Protein AF-A0A4Q4BS92-F1 (afdb_monomer_lite)

Sequence (40 aa):
MTDQTAVLEARGIVKIFGQHRALDTVDFVANAGEVHALLG

pLDDT: mean 93.64, std 10.2, range [49.03, 98.44]

Secondary structure (DSSP, 8-state):
-----EEEEEEEEEEEETTEEEEEEEEEEEETT-------

Structure (mmCIF, N/CA/C/O backbone):
data_AF-A0A4Q4BS92-F1
#
_entry.id   AF-A0A4Q4BS92-F1
#
loop_
_atom_site.group_PDB
_atom_site.id
_atom_site.type_symbol
_atom_site.label_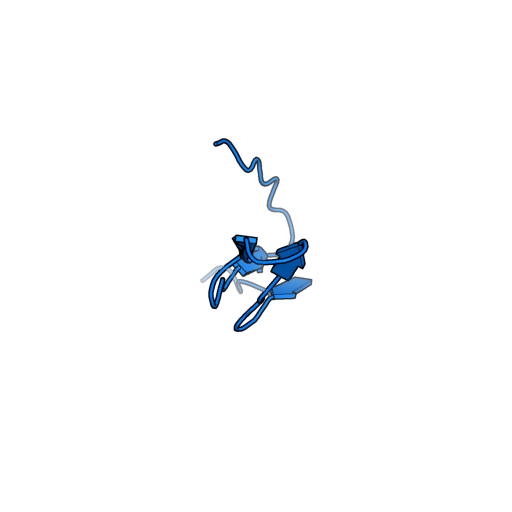atom_id
_atom_site.label_alt_id
_atom_site.label_comp_id
_atom_site.label_asym_id
_atom_site.label_entity_id
_atom_site.label_seq_id
_atom_site.pdbx_PDB_ins_code
_atom_site.Cartn_x
_atom_site.Cartn_y
_atom_site.Cartn_z
_atom_site.occupancy
_atom_site.B_iso_or_equiv
_atom_site.auth_seq_id
_atom_site.auth_comp_id
_atom_site.auth_asym_id
_atom_site.auth_atom_id
_atom_site.pdbx_PDB_model_num
ATOM 1 N N . MET A 1 1 ? -22.099 -6.721 15.056 1.00 49.03 1 MET A N 1
ATOM 2 C CA . MET A 1 1 ? -21.323 -7.002 13.833 1.00 49.03 1 MET A CA 1
ATOM 3 C C . MET A 1 1 ? -20.642 -5.693 13.489 1.00 49.03 1 MET A C 1
ATOM 5 O O . MET A 1 1 ? -21.355 -4.731 13.249 1.00 49.03 1 MET A O 1
ATOM 9 N N . THR A 1 2 ? -19.329 -5.583 13.684 1.00 60.16 2 THR A 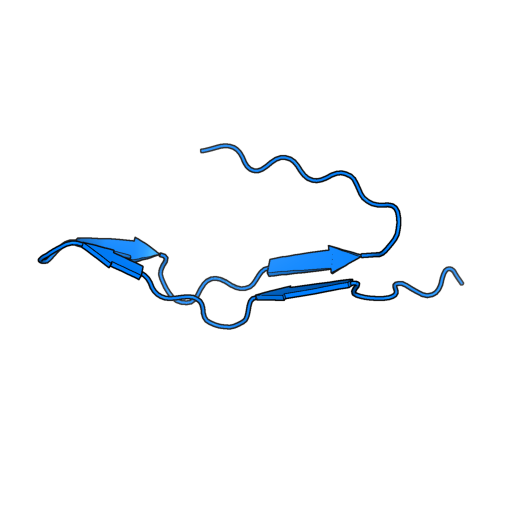N 1
ATOM 10 C CA . THR A 1 2 ? -18.595 -4.338 13.409 1.00 60.16 2 THR A CA 1
ATOM 11 C C . THR A 1 2 ? -18.635 -4.083 11.912 1.00 60.16 2 THR A C 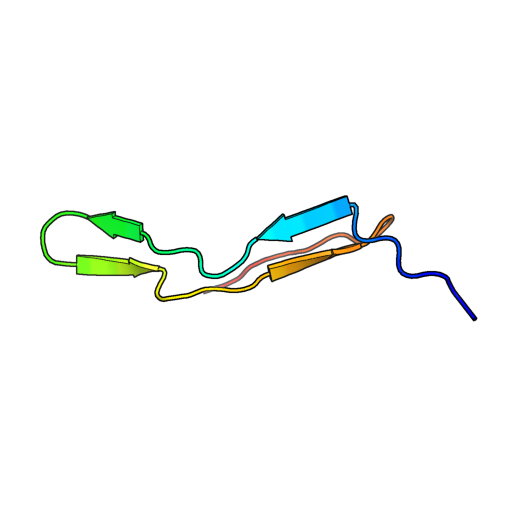1
ATOM 13 O O . THR A 1 2 ? -18.203 -4.936 11.141 1.00 60.16 2 THR A O 1
ATOM 16 N N . ASP A 1 3 ? -19.209 -2.954 11.517 1.00 74.88 3 ASP A N 1
ATOM 17 C CA . ASP A 1 3 ? -19.222 -2.512 10.129 1.00 74.88 3 ASP A CA 1
ATOM 18 C C . ASP A 1 3 ? -17.778 -2.181 9.722 1.00 74.88 3 ASP A C 1
ATOM 20 O O . ASP A 1 3 ? -17.159 -1.285 10.301 1.00 74.88 3 ASP A O 1
ATOM 24 N N . GLN A 1 4 ? -17.191 -2.965 8.813 1.00 82.38 4 GLN A N 1
ATOM 25 C CA . GLN A 1 4 ? -15.851 -2.693 8.288 1.00 82.38 4 GLN A CA 1
ATOM 26 C C . GLN A 1 4 ? -15.983 -1.656 7.178 1.00 82.38 4 GLN A C 1
ATOM 28 O O . GLN A 1 4 ? -16.143 -1.982 6.005 1.00 82.38 4 GLN A O 1
ATOM 33 N N . THR A 1 5 ? -15.955 -0.382 7.562 1.00 93.81 5 THR A N 1
ATOM 34 C CA . THR A 1 5 ? -15.937 0.720 6.604 1.00 93.81 5 THR A CA 1
ATOM 35 C C . THR A 1 5 ? -14.553 0.814 5.970 1.00 93.81 5 THR A C 1
ATOM 37 O O . THR A 1 5 ? -13.606 1.260 6.622 1.00 93.81 5 THR A O 1
ATOM 40 N N . ALA A 1 6 ? -14.431 0.421 4.702 1.00 95.25 6 ALA A N 1
ATOM 41 C CA . ALA A 1 6 ? -13.232 0.684 3.917 1.00 95.25 6 ALA A CA 1
ATOM 42 C C . ALA A 1 6 ? -13.030 2.202 3.795 1.00 95.25 6 ALA A C 1
ATOM 44 O O . ALA A 1 6 ? -13.915 2.925 3.335 1.00 95.25 6 ALA A O 1
ATOM 45 N N . VAL A 1 7 ? -11.868 2.691 4.225 1.00 96.44 7 VAL A N 1
ATOM 46 C CA . VAL A 1 7 ? -11.486 4.110 4.099 1.00 96.44 7 VAL A CA 1
ATOM 47 C C . VAL A 1 7 ? -10.440 4.325 3.012 1.00 96.44 7 VAL A C 1
ATOM 49 O O . VAL A 1 7 ? -10.252 5.448 2.550 1.00 96.44 7 VAL A O 1
ATOM 52 N N . LEU A 1 8 ? -9.778 3.251 2.579 1.00 96.88 8 LEU A N 1
ATOM 53 C CA . LEU A 1 8 ? -8.874 3.241 1.440 1.00 96.88 8 LEU A CA 1
ATOM 54 C C . LEU A 1 8 ? -8.982 1.902 0.719 1.00 96.88 8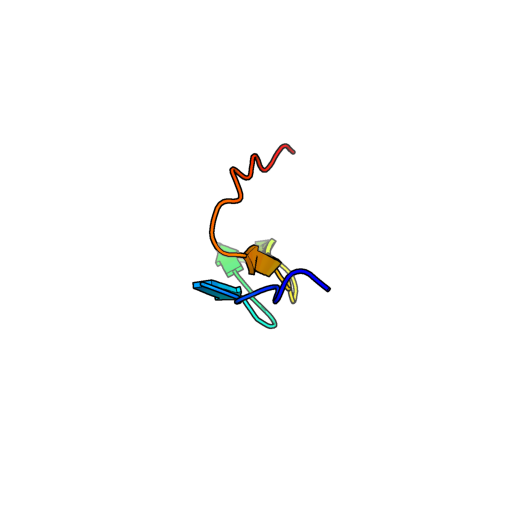 LEU A C 1
ATOM 56 O O . LEU A 1 8 ? -8.900 0.845 1.342 1.00 96.88 8 LEU A O 1
ATOM 60 N N . GLU A 1 9 ? -9.092 1.965 -0.605 1.00 97.62 9 GLU A N 1
ATOM 61 C CA . GLU A 1 9 ? -9.011 0.803 -1.480 1.00 97.62 9 GLU A CA 1
ATOM 62 C C . GLU A 1 9 ? -8.012 1.062 -2.603 1.00 97.62 9 GLU A C 1
ATOM 64 O O . GLU A 1 9 ? -8.047 2.090 -3.280 1.00 97.62 9 GLU A O 1
ATOM 69 N N . ALA A 1 10 ? -7.139 0.091 -2.819 1.00 97.56 10 ALA A N 1
ATOM 70 C CA . ALA A 1 10 ? -6.263 -0.003 -3.964 1.00 97.56 10 ALA A CA 1
ATOM 71 C C . ALA A 1 10 ? -6.621 -1.294 -4.702 1.00 97.56 10 ALA A C 1
ATOM 73 O O . ALA A 1 10 ? -6.663 -2.362 -4.092 1.00 97.56 10 ALA A O 1
ATOM 74 N N . ARG A 1 11 ? -6.927 -1.190 -5.998 1.00 98.19 11 ARG A N 1
ATOM 75 C CA . ARG A 1 11 ? -7.366 -2.324 -6.817 1.00 98.19 11 ARG A CA 1
ATOM 76 C C . ARG A 1 11 ? -6.487 -2.448 -8.054 1.00 98.19 11 ARG A C 1
ATOM 78 O O . ARG A 1 11 ? -6.331 -1.473 -8.788 1.00 98.19 11 ARG A O 1
ATOM 85 N N . GLY A 1 12 ? -5.921 -3.626 -8.284 1.00 98.19 12 GLY A N 1
ATOM 86 C CA . GLY A 1 12 ? -5.117 -3.954 -9.455 1.00 98.19 12 GLY A CA 1
ATOM 87 C C . GLY A 1 12 ? -3.909 -3.040 -9.653 1.00 98.19 12 GLY A C 1
ATOM 88 O O . GLY A 1 12 ? -3.552 -2.749 -10.795 1.00 98.19 12 GLY A O 1
ATOM 89 N N . ILE A 1 13 ? -3.281 -2.555 -8.577 1.00 98.25 13 ILE A N 1
ATOM 90 C CA . ILE A 1 13 ? -2.170 -1.608 -8.682 1.00 98.25 13 ILE A CA 1
ATOM 91 C C . ILE A 1 13 ? -0.997 -2.257 -9.412 1.00 98.25 13 ILE A C 1
ATOM 93 O O . ILE A 1 13 ? -0.429 -3.261 -8.979 1.00 98.25 13 ILE A O 1
ATOM 97 N N . VAL A 1 14 ? -0.604 -1.626 -10.517 1.00 98.38 14 VAL A N 1
ATOM 98 C CA . VAL A 1 14 ? 0.587 -1.972 -11.289 1.00 98.38 14 VAL A CA 1
ATOM 99 C C . VAL A 1 14 ? 1.560 -0.804 -11.246 1.00 98.38 14 VAL A C 1
ATOM 101 O O . VAL A 1 14 ? 1.190 0.345 -11.492 1.00 98.38 14 VAL A O 1
ATOM 104 N N . LYS A 1 15 ? 2.834 -1.101 -10.985 1.00 98.06 15 LYS A N 1
ATOM 105 C CA . LYS A 1 15 ? 3.916 -0.121 -11.061 1.00 98.06 15 LYS A CA 1
ATOM 106 C C . LYS A 1 15 ? 5.115 -0.715 -11.773 1.00 98.06 15 LYS A C 1
ATOM 108 O O . LYS A 1 15 ? 5.608 -1.770 -11.392 1.00 98.06 15 LYS A O 1
ATOM 113 N N . ILE A 1 16 ? 5.592 -0.004 -12.790 1.00 98.44 16 ILE A N 1
ATOM 114 C CA . ILE A 1 16 ? 6.738 -0.401 -13.607 1.00 98.44 16 ILE A CA 1
ATOM 115 C C . ILE A 1 16 ? 7.800 0.703 -13.547 1.00 98.44 16 ILE A C 1
ATOM 117 O O . ILE A 1 16 ? 7.482 1.886 -13.696 1.00 98.44 16 ILE A O 1
ATOM 121 N N . PHE A 1 17 ? 9.053 0.306 -13.331 1.00 98.19 17 PHE A N 1
ATOM 122 C CA . PHE A 1 17 ? 10.248 1.137 -13.449 1.00 98.19 17 PHE A CA 1
ATOM 123 C C . PHE A 1 17 ? 11.145 0.552 -14.548 1.00 98.19 17 PHE A C 1
ATOM 125 O O . PHE A 1 17 ? 11.762 -0.500 -14.374 1.00 98.19 17 PHE A O 1
ATOM 132 N N . GLY A 1 18 ? 11.204 1.213 -15.707 1.00 97.31 18 GLY A N 1
ATOM 133 C CA . GLY A 1 18 ? 11.906 0.682 -16.878 1.00 97.31 18 GLY A CA 1
ATOM 134 C C . GLY A 1 18 ? 11.293 -0.642 -17.342 1.00 97.31 18 GLY A C 1
ATOM 135 O O . GLY A 1 18 ? 10.118 -0.685 -17.686 1.00 97.31 18 GLY A O 1
ATOM 136 N N . GLN A 1 19 ? 12.088 -1.714 -17.331 1.00 97.12 19 GLN A N 1
ATOM 137 C CA . GLN A 1 19 ? 11.628 -3.073 -17.653 1.00 97.12 19 GLN A CA 1
ATOM 138 C C . GLN A 1 19 ? 11.186 -3.871 -16.411 1.00 97.12 19 GLN A C 1
ATOM 140 O O . GLN A 1 19 ? 10.731 -5.004 -16.537 1.00 97.12 19 GLN A O 1
ATOM 145 N N . HIS A 1 20 ? 11.327 -3.311 -15.204 1.00 98.12 20 HIS A N 1
ATOM 146 C CA . HIS A 1 20 ? 11.0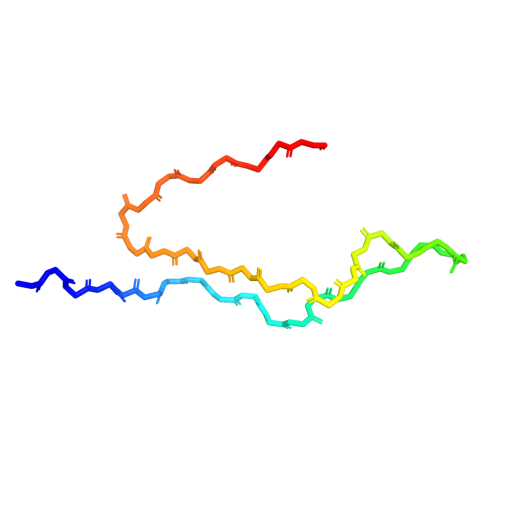05 -4.008 -13.963 1.00 98.12 20 HIS A CA 1
ATOM 147 C C . HIS A 1 20 ? 9.589 -3.676 -13.484 1.00 98.12 20 HIS A C 1
ATOM 149 O O . HIS A 1 20 ? 9.247 -2.511 -13.268 1.00 98.12 20 HIS A O 1
ATOM 155 N N . ARG A 1 21 ? 8.773 -4.709 -13.271 1.00 98.00 21 ARG A N 1
ATOM 156 C CA . ARG A 1 21 ? 7.428 -4.605 -12.698 1.00 98.00 21 ARG A CA 1
ATOM 157 C C . ARG A 1 21 ? 7.512 -4.725 -11.178 1.00 98.00 21 ARG A C 1
ATOM 159 O O . ARG A 1 21 ? 7.570 -5.825 -10.647 1.00 98.00 21 ARG A O 1
ATOM 166 N N . ALA A 1 22 ? 7.549 -3.571 -10.516 1.00 97.56 22 ALA A N 1
ATOM 167 C CA . ALA A 1 22 ? 7.678 -3.442 -9.068 1.00 97.56 22 ALA A CA 1
ATOM 168 C C . ALA A 1 22 ? 6.376 -3.750 -8.315 1.00 97.56 22 ALA A C 1
ATOM 170 O O . ALA A 1 22 ? 6.428 -4.308 -7.228 1.00 97.56 22 ALA A O 1
ATOM 171 N N . LEU A 1 23 ? 5.216 -3.405 -8.885 1.00 98.25 23 LEU A N 1
ATOM 172 C CA . LEU A 1 23 ? 3.915 -3.859 -8.388 1.00 98.25 23 LEU A CA 1
ATOM 173 C C . LEU A 1 23 ? 3.170 -4.566 -9.515 1.00 98.25 23 LEU A C 1
ATOM 175 O O . LEU A 1 23 ? 3.125 -4.075 -10.649 1.00 98.25 23 LEU A O 1
ATOM 179 N N . ASP A 1 24 ? 2.583 -5.706 -9.181 1.00 98.12 24 ASP A N 1
ATOM 180 C CA . ASP A 1 24 ? 1.856 -6.581 -10.082 1.00 98.12 24 ASP A CA 1
ATOM 181 C C . ASP A 1 24 ? 0.443 -6.803 -9.546 1.00 98.12 24 ASP A C 1
ATOM 183 O O . ASP A 1 24 ? 0.261 -7.601 -8.635 1.00 98.12 24 ASP A O 1
ATOM 187 N N . THR A 1 25 ? -0.541 -6.121 -10.141 1.00 98.31 25 THR A N 1
ATOM 188 C CA . THR A 1 25 ? -1.975 -6.348 -9.893 1.00 98.31 25 THR A CA 1
ATOM 189 C C . THR A 1 25 ? -2.344 -6.401 -8.404 1.00 98.31 25 THR A C 1
ATOM 191 O O . THR A 1 25 ? -3.188 -7.182 -7.983 1.00 98.31 25 THR A O 1
ATOM 194 N N . VAL A 1 26 ? -1.714 -5.539 -7.598 1.00 98.00 26 VAL A N 1
ATOM 195 C CA . VAL A 1 26 ? -1.849 -5.561 -6.137 1.00 98.00 26 VAL A CA 1
ATOM 196 C C . VAL A 1 26 ? -3.193 -4.981 -5.706 1.00 98.00 26 VAL A C 1
ATOM 198 O O . VAL A 1 26 ? -3.523 -3.841 -6.045 1.00 98.00 26 VAL A O 1
ATOM 201 N N . ASP A 1 27 ? -3.912 -5.749 -4.891 1.00 98.25 27 ASP A N 1
ATOM 202 C CA . ASP A 1 27 ? -5.112 -5.319 -4.179 1.00 98.25 27 ASP A CA 1
ATOM 203 C C . ASP A 1 27 ? -4.798 -5.072 -2.695 1.00 98.25 27 ASP A C 1
ATOM 205 O O . ASP A 1 27 ? -4.132 -5.880 -2.046 1.00 98.25 27 ASP A O 1
ATOM 209 N N . PHE A 1 28 ? -5.297 -3.965 -2.143 1.00 97.44 28 PHE A N 1
ATOM 210 C CA . PHE A 1 28 ? -5.162 -3.620 -0.727 1.00 97.44 28 PHE A CA 1
ATOM 211 C C . PHE A 1 28 ? -6.378 -2.829 -0.237 1.00 97.44 28 PHE A C 1
ATOM 213 O O . PHE A 1 28 ? -6.884 -1.954 -0.938 1.00 97.44 28 PHE A O 1
ATOM 220 N N . VAL A 1 29 ? -6.834 -3.114 0.982 1.00 97.50 29 VAL A N 1
ATOM 221 C CA . VAL A 1 29 ? -7.915 -2.382 1.654 1.00 97.50 29 VAL A CA 1
ATOM 222 C C . VAL A 1 29 ? -7.461 -2.040 3.068 1.00 97.50 29 VAL A C 1
ATOM 224 O O . VAL A 1 29 ? -6.911 -2.900 3.755 1.00 97.50 29 VAL A O 1
ATOM 227 N N . ALA A 1 30 ? -7.713 -0.804 3.492 1.00 96.62 30 ALA A N 1
ATOM 228 C CA . ALA A 1 30 ? -7.594 -0.389 4.886 1.00 96.62 30 ALA A CA 1
ATOM 229 C C . ALA A 1 30 ? -8.960 0.070 5.405 1.00 96.62 30 ALA A C 1
ATOM 231 O O . ALA A 1 30 ? -9.633 0.885 4.757 1.00 96.62 30 ALA A O 1
ATOM 232 N N . ASN A 1 31 ? -9.370 -0.447 6.564 1.00 96.75 31 ASN A N 1
ATOM 233 C CA . ASN A 1 31 ? -10.639 -0.093 7.192 1.00 96.75 31 ASN A CA 1
ATOM 234 C C . ASN A 1 31 ? -10.465 1.008 8.244 1.00 96.75 31 ASN A C 1
ATOM 236 O O . ASN A 1 31 ? -9.378 1.257 8.769 1.00 96.75 31 ASN A O 1
ATOM 240 N N . ALA A 1 32 ? -11.565 1.686 8.563 1.00 96.19 32 ALA A N 1
ATOM 241 C CA . ALA A 1 32 ? -11.590 2.728 9.578 1.00 96.19 32 ALA A CA 1
ATOM 242 C C . ALA A 1 32 ? -11.075 2.205 10.931 1.00 96.19 32 ALA A C 1
ATOM 244 O O . ALA A 1 32 ? -11.568 1.208 11.457 1.00 96.19 32 ALA A O 1
ATOM 245 N N . GLY A 1 33 ? -10.111 2.920 11.517 1.00 95.75 33 GLY A N 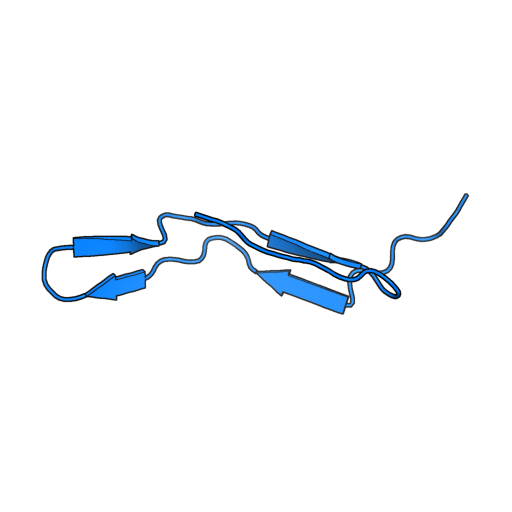1
ATOM 246 C CA . GLY A 1 33 ? -9.550 2.605 12.835 1.00 95.75 33 GLY A CA 1
ATOM 247 C C . GLY A 1 33 ? -8.391 1.604 12.830 1.00 95.75 33 GLY A C 1
ATOM 248 O O . GLY A 1 33 ? -7.819 1.355 13.890 1.00 95.75 33 GLY A O 1
ATOM 249 N N . GLU A 1 34 ? -8.009 1.062 11.673 1.00 95.12 34 GLU A N 1
ATOM 250 C CA . GLU A 1 34 ? -6.855 0.170 11.551 1.00 95.12 34 GLU A CA 1
ATOM 251 C C . GLU A 1 34 ? -5.536 0.957 11.413 1.00 95.12 34 GLU A C 1
ATOM 253 O O . GLU A 1 34 ? -5.471 2.022 10.794 1.00 95.12 34 GLU A O 1
ATOM 258 N N . VAL A 1 35 ? -4.455 0.405 11.973 1.00 96.44 35 VAL A N 1
ATOM 259 C CA . VAL A 1 35 ? -3.075 0.850 11.724 1.00 96.44 35 VAL A CA 1
ATOM 260 C C . VAL A 1 35 ? -2.366 -0.266 10.966 1.00 96.44 35 VAL A C 1
ATOM 262 O O . VAL A 1 35 ? -2.218 -1.370 11.485 1.00 96.44 35 VAL A O 1
ATOM 265 N N . HIS A 1 36 ? -1.926 0.021 9.741 1.00 94.81 36 HIS A N 1
ATOM 266 C CA . HIS A 1 36 ? -1.292 -0.963 8.864 1.00 94.81 36 HIS A CA 1
ATOM 267 C C . HIS A 1 36 ? 0.212 -0.719 8.766 1.00 94.81 36 HIS A C 1
ATOM 269 O O . HIS A 1 36 ? 0.657 0.411 8.567 1.00 94.81 36 HIS A O 1
ATOM 275 N N . ALA A 1 37 ? 0.986 -1.799 8.836 1.00 96.50 37 ALA A N 1
ATOM 276 C CA . ALA A 1 37 ? 2.393 -1.816 8.467 1.00 96.50 37 ALA A CA 1
ATOM 277 C C . ALA A 1 37 ? 2.576 -2.784 7.295 1.00 96.50 37 ALA A C 1
ATOM 279 O O . ALA A 1 37 ? 2.112 -3.923 7.352 1.00 96.50 37 ALA A O 1
ATOM 280 N N . LEU A 1 38 ? 3.247 -2.326 6.240 1.00 94.06 38 LEU A N 1
ATOM 281 C CA . LEU A 1 38 ? 3.663 -3.161 5.118 1.00 94.06 38 LEU A CA 1
ATOM 282 C C . LEU A 1 38 ? 5.163 -3.411 5.254 1.00 94.06 38 LEU A C 1
ATOM 284 O O . LEU A 1 38 ? 5.933 -2.471 5.446 1.00 94.06 38 LEU A O 1
ATOM 288 N N . LEU A 1 39 ? 5.559 -4.678 5.199 1.00 94.31 39 LEU A N 1
ATOM 289 C CA . LEU A 1 39 ? 6.936 -5.131 5.370 1.00 94.31 39 LEU A CA 1
ATOM 290 C C . LEU A 1 39 ? 7.306 -6.028 4.188 1.00 94.31 39 LEU A C 1
ATOM 292 O O . LEU A 1 39 ? 6.455 -6.774 3.701 1.00 94.31 39 LEU A O 1
ATOM 296 N N . GLY A 1 40 ? 8.568 -5.967 3.767 1.00 83.25 40 GLY A N 1
ATOM 297 C CA . GLY A 1 40 ? 9.076 -6.670 2.586 1.00 83.25 40 GLY A CA 1
ATOM 298 C C . GLY A 1 40 ? 9.992 -5.791 1.758 1.00 83.25 40 GLY A C 1
ATOM 299 O O . GLY A 1 40 ? 9.717 -4.573 1.683 1.00 83.25 40 GLY A O 1
#

Foldseek 3Di:
DDDFAFPDWDFQDWDDDPPDTPDGGDTDTDGPPDDDDDDD

Radius of gyration: 13.43 Å; chains: 1; bounding box: 33×11×32 Å